Protein AF-A0A9P9DHG2-F1 (afdb_monomer_lite)

Radius of gyration: 15.98 Å; chains: 1; bounding box: 36×15×48 Å

Secondary structure (DSSP, 8-state):
-----SSHHHHHHHHHHHHHHHHHHHHHHHHHHHHHT---HHHHHHHHHHHHHHHT-TT-----------PPP-

Foldseek 3Di:
DDDQPPDPVSNVVVVVVVVVVVVCCVVPQQVCCCPPPVDDSVVSVVVSCVVVVLVPPPPDDDDDDDDDDDDDDD

Sequence (74 aa):
MGLWPKEPILKESGKRAIVQEQMLINSRAPRNSSSMSGWERMEIQVLIVKAWNPLKNPKIYLYVTAYFIRGKNP

Structure (mmCIF, N/CA/C/O backbone):
data_AF-A0A9P9DHG2-F1
#
_entry.id   AF-A0A9P9DHG2-F1
#
loop_
_atom_site.group_PDB
_atom_site.id
_atom_site.type_symbol
_atom_site.label_atom_id
_atom_site.label_alt_id
_atom_site.label_comp_id
_atom_site.label_asym_id
_atom_site.label_entity_id
_atom_site.label_seq_id
_atom_site.pdbx_PDB_ins_code
_atom_site.Cartn_x
_atom_site.Cartn_y
_atom_site.Cartn_z
_atom_site.occupancy
_atom_site.B_iso_or_equiv
_atom_site.auth_seq_id
_atom_site.auth_comp_id
_atom_site.auth_asym_id
_atom_site.auth_atom_id
_atom_site.pdbx_PDB_model_num
ATOM 1 N N . MET A 1 1 ? -14.520 6.227 -2.486 1.00 47.41 1 MET A N 1
ATOM 2 C CA . MET A 1 1 ? -13.874 5.810 -1.227 1.00 47.41 1 MET A CA 1
ATOM 3 C C . MET A 1 1 ? -14.885 4.950 -0.505 1.00 47.41 1 MET A C 1
ATOM 5 O O . MET A 1 1 ? -15.781 5.503 0.120 1.00 47.41 1 MET A O 1
ATOM 9 N N . GLY A 1 2 ? -14.859 3.637 -0.711 1.00 49.97 2 GLY A N 1
ATOM 10 C CA . GLY A 1 2 ? -15.848 2.770 -0.067 1.00 49.97 2 GLY A CA 1
ATOM 11 C C . GLY A 1 2 ? -15.643 2.642 1.427 1.00 49.97 2 GLY A C 1
ATOM 12 O O . GLY A 1 2 ? -14.853 3.369 2.028 1.00 49.97 2 GLY A O 1
ATOM 13 N N . LEU A 1 3 ? -16.460 1.763 1.995 1.00 53.66 3 LEU A N 1
ATOM 14 C CA . LEU A 1 3 ? -16.799 1.706 3.408 1.00 53.66 3 LEU A CA 1
ATOM 15 C C . LEU A 1 3 ? -15.544 1.531 4.265 1.00 53.66 3 LEU A C 1
ATOM 17 O O . LEU A 1 3 ? -15.090 0.422 4.531 1.00 53.66 3 LEU A O 1
ATOM 21 N N . TRP A 1 4 ? -14.985 2.662 4.691 1.00 61.75 4 TRP A N 1
ATOM 22 C CA . TRP A 1 4 ? -13.984 2.710 5.740 1.00 61.75 4 TRP A CA 1
ATOM 23 C C . TRP A 1 4 ? -14.528 1.999 6.983 1.00 61.75 4 TRP A C 1
ATOM 25 O O . TRP A 1 4 ? -15.745 2.020 7.211 1.00 61.75 4 TRP A O 1
ATOM 35 N N . PRO A 1 5 ? -13.649 1.427 7.820 1.00 63.75 5 PRO A N 1
ATOM 36 C CA . PRO A 1 5 ? -14.052 0.936 9.126 1.00 63.75 5 PRO A CA 1
ATOM 37 C C . PRO A 1 5 ? -14.868 2.012 9.850 1.00 63.75 5 PRO A C 1
ATOM 39 O O . PRO A 1 5 ? -14.482 3.185 9.862 1.00 63.75 5 PRO A O 1
ATOM 42 N N . LYS A 1 6 ? -16.008 1.621 10.434 1.00 68.00 6 LYS A N 1
ATOM 43 C CA . LYS A 1 6 ? -16.847 2.537 11.227 1.00 68.00 6 LYS A CA 1
ATOM 44 C C . LYS A 1 6 ? -16.083 3.078 12.440 1.00 68.00 6 LYS A C 1
ATOM 46 O O . LYS A 1 6 ? -16.367 4.174 12.911 1.00 68.00 6 LYS A O 1
ATOM 51 N N . GLU A 1 7 ? -15.090 2.325 12.909 1.00 76.00 7 GLU A N 1
ATOM 52 C CA . GLU A 1 7 ? -14.204 2.723 13.992 1.00 76.00 7 GLU A CA 1
ATOM 53 C C . GLU A 1 7 ? -13.186 3.785 13.534 1.00 76.00 7 GLU A C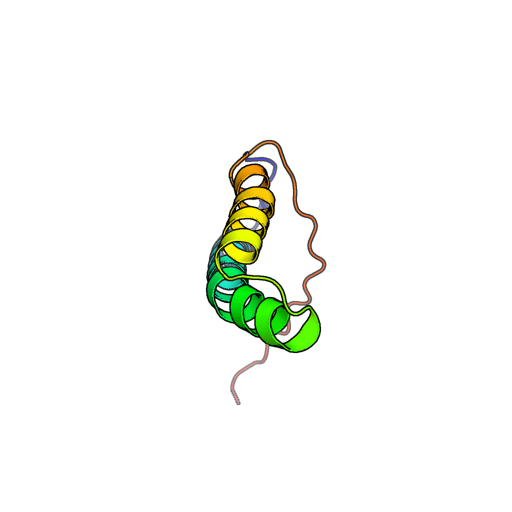 1
ATOM 55 O O . GLU A 1 7 ? -12.390 3.540 12.618 1.00 76.00 7 GLU A O 1
ATOM 60 N N . PRO A 1 8 ? -13.141 4.957 14.194 1.00 75.50 8 PRO A N 1
ATOM 61 C CA . PRO A 1 8 ? -12.280 6.065 13.784 1.00 75.50 8 PRO A CA 1
ATOM 62 C C . PRO A 1 8 ? -10.783 5.724 13.857 1.00 75.50 8 PRO A C 1
ATOM 64 O O . PRO A 1 8 ? -10.010 6.183 13.018 1.00 75.50 8 PRO A O 1
ATOM 67 N N . ILE A 1 9 ? -10.374 4.873 14.804 1.00 78.38 9 ILE A N 1
ATOM 68 C CA . ILE A 1 9 ? -8.975 4.446 14.983 1.00 78.38 9 ILE A CA 1
ATOM 69 C C . ILE A 1 9 ? -8.505 3.580 13.808 1.00 78.38 9 ILE A C 1
ATOM 71 O O . ILE A 1 9 ? -7.402 3.773 13.290 1.00 78.38 9 ILE A O 1
ATOM 75 N N . LEU A 1 10 ? -9.347 2.650 13.352 1.00 73.38 10 LEU A N 1
ATOM 76 C CA . LEU A 1 10 ? -9.041 1.786 12.212 1.00 73.38 10 LEU A CA 1
ATOM 77 C C . LEU A 1 10 ? -9.007 2.580 10.902 1.00 73.38 10 LEU A C 1
ATOM 79 O O . LEU A 1 10 ? -8.128 2.361 10.069 1.00 73.38 10 LEU A O 1
ATOM 83 N N . LYS A 1 11 ? -9.907 3.558 10.740 1.00 75.56 11 LYS A N 1
ATOM 84 C CA . LYS A 1 11 ? -9.894 4.474 9.592 1.00 75.56 11 LYS A CA 1
ATOM 85 C C . LYS A 1 11 ? -8.598 5.281 9.523 1.00 75.56 11 LYS A C 1
ATOM 87 O O . LYS A 1 11 ? -7.992 5.376 8.459 1.00 75.56 11 LYS A O 1
ATOM 92 N N . GLU A 1 12 ? -8.164 5.852 10.643 1.00 79.62 12 GLU A N 1
ATOM 93 C CA . GLU A 1 12 ? -6.939 6.653 10.687 1.00 79.62 12 GLU A CA 1
ATOM 94 C C . GLU A 1 12 ? -5.687 5.793 10.461 1.00 79.62 12 GLU A C 1
ATOM 96 O O . GLU A 1 12 ? -4.777 6.192 9.733 1.00 79.62 12 GLU A O 1
ATOM 101 N N . SER A 1 13 ? -5.682 4.572 11.000 1.00 78.06 13 SER A N 1
ATOM 102 C CA . SER A 1 13 ? -4.618 3.591 10.765 1.00 78.06 13 SER A CA 1
ATOM 103 C C . SER A 1 13 ? -4.532 3.189 9.291 1.00 78.06 13 SER A C 1
ATOM 105 O O . SER A 1 13 ? -3.443 3.189 8.723 1.00 78.06 13 SER A O 1
ATOM 107 N N . GLY A 1 14 ? -5.672 2.940 8.636 1.00 76.31 14 GLY A N 1
ATOM 108 C CA . GLY A 1 14 ? -5.728 2.639 7.204 1.00 76.31 14 GLY A CA 1
ATOM 109 C C . GLY A 1 14 ? -5.205 3.783 6.329 1.00 76.31 14 GLY A C 1
ATOM 110 O O . GLY A 1 14 ? -4.440 3.541 5.399 1.00 76.31 14 GLY A O 1
ATOM 111 N N . LYS A 1 15 ? -5.525 5.044 6.652 1.00 78.25 15 LYS A N 1
ATOM 112 C CA . LYS A 1 15 ? -4.949 6.200 5.937 1.00 78.25 15 LYS A CA 1
ATOM 113 C C . LYS A 1 15 ? -3.426 6.257 6.068 1.00 78.25 15 LYS A C 1
ATOM 115 O O . LYS A 1 15 ? -2.738 6.506 5.082 1.00 78.25 15 LYS A O 1
ATOM 120 N N . ARG A 1 16 ? -2.896 6.032 7.275 1.00 80.38 16 ARG A N 1
ATOM 121 C CA . ARG A 1 16 ? -1.444 6.028 7.524 1.00 80.38 16 ARG A CA 1
ATOM 122 C C . ARG A 1 16 ? -0.749 4.869 6.811 1.00 80.38 16 ARG A C 1
ATOM 124 O O . ARG A 1 16 ? 0.335 5.073 6.276 1.00 80.38 16 ARG A O 1
ATOM 131 N N . ALA A 1 17 ? -1.383 3.697 6.757 1.00 78.25 17 ALA A N 1
ATOM 132 C CA . ALA A 1 17 ? -0.872 2.536 6.035 1.00 78.25 17 ALA A CA 1
ATOM 133 C C . ALA A 1 17 ? -0.703 2.825 4.534 1.00 78.25 17 ALA A C 1
ATOM 135 O O . ALA A 1 17 ? 0.369 2.576 3.995 1.00 78.25 17 ALA A O 1
ATOM 136 N N . ILE A 1 18 ? -1.689 3.464 3.889 1.00 76.12 18 ILE A N 1
ATOM 137 C CA . ILE A 1 18 ? -1.596 3.863 2.470 1.00 76.12 18 ILE A CA 1
ATOM 138 C C . ILE A 1 18 ? -0.390 4.785 2.229 1.00 76.12 18 ILE A C 1
ATOM 140 O O . ILE A 1 18 ? 0.352 4.613 1.262 1.00 76.12 18 ILE A O 1
ATOM 144 N N . VAL A 1 19 ? -0.156 5.751 3.123 1.00 79.75 19 VAL A N 1
ATOM 145 C CA . VAL A 1 19 ? 0.996 6.665 3.023 1.00 79.75 19 VAL A CA 1
ATOM 146 C C . VAL A 1 19 ? 2.324 5.928 3.242 1.00 79.75 19 VAL A C 1
ATOM 148 O O . VAL A 1 19 ? 3.303 6.203 2.549 1.00 79.75 19 VAL A O 1
ATOM 151 N N . GLN A 1 20 ? 2.383 4.971 4.171 1.00 77.62 20 GLN A N 1
ATOM 152 C CA . GLN A 1 20 ? 3.589 4.166 4.396 1.00 77.62 20 GLN A CA 1
ATOM 153 C C . GLN A 1 20 ? 3.910 3.253 3.214 1.00 77.62 20 GLN A C 1
ATOM 155 O O . GLN A 1 20 ? 5.057 3.220 2.768 1.00 77.62 20 GLN A O 1
ATOM 160 N N . GLU A 1 21 ? 2.912 2.554 2.673 1.00 75.06 21 GLU A N 1
ATOM 161 C CA . GLU A 1 21 ? 3.063 1.758 1.452 1.00 75.06 21 GLU A CA 1
ATOM 162 C C . GLU A 1 21 ? 3.552 2.633 0.296 1.00 75.06 21 GLU A C 1
ATOM 164 O O . GLU A 1 21 ? 4.414 2.217 -0.483 1.00 75.06 21 GLU A O 1
ATOM 169 N N . GLN A 1 22 ? 3.098 3.891 0.249 1.00 73.12 22 GLN A N 1
ATOM 170 C CA . GLN A 1 22 ? 3.554 4.843 -0.750 1.00 73.12 22 GLN A CA 1
ATOM 171 C C . GLN A 1 22 ? 5.046 5.136 -0.685 1.00 73.12 22 GLN A C 1
ATOM 173 O O . GLN A 1 22 ? 5.753 5.084 -1.697 1.00 73.12 22 GLN A O 1
ATOM 178 N N . MET A 1 23 ? 5.537 5.404 0.518 1.00 74.12 23 MET A N 1
ATOM 179 C CA . MET A 1 23 ? 6.958 5.621 0.757 1.00 74.12 23 MET A CA 1
ATOM 180 C C . MET A 1 23 ? 7.777 4.349 0.500 1.00 74.12 23 MET A C 1
ATOM 182 O O . MET A 1 23 ? 8.875 4.423 -0.058 1.00 74.12 23 MET A O 1
ATOM 186 N N . LEU A 1 24 ? 7.242 3.177 0.851 1.00 73.06 24 LEU A N 1
ATOM 187 C CA . LEU A 1 24 ? 7.877 1.878 0.623 1.00 73.06 24 LEU A CA 1
ATOM 188 C C . LEU A 1 24 ? 8.059 1.572 -0.864 1.00 73.06 24 LEU A C 1
ATOM 190 O O . LEU A 1 24 ? 9.158 1.208 -1.269 1.00 73.06 24 LEU A O 1
ATOM 194 N N . ILE A 1 25 ? 7.031 1.757 -1.692 1.00 70.50 25 ILE A N 1
ATOM 195 C CA . ILE A 1 25 ? 7.137 1.523 -3.139 1.00 70.50 25 ILE A CA 1
ATOM 196 C C . ILE A 1 25 ? 8.161 2.482 -3.749 1.00 70.50 25 ILE A C 1
ATOM 198 O O . ILE A 1 25 ? 9.061 2.043 -4.461 1.00 70.50 25 ILE A O 1
ATOM 202 N N . ASN A 1 26 ? 8.087 3.773 -3.420 1.00 68.88 26 ASN A N 1
ATOM 203 C CA . ASN A 1 26 ? 8.981 4.778 -3.999 1.00 68.88 26 ASN A CA 1
ATOM 204 C C . ASN A 1 26 ? 10.452 4.593 -3.594 1.00 68.88 26 ASN A C 1
ATOM 206 O O . ASN A 1 26 ? 11.342 4.919 -4.374 1.00 68.88 26 ASN A O 1
ATOM 210 N N . SER A 1 27 ? 10.724 4.067 -2.397 1.00 71.00 27 SER A N 1
ATOM 211 C CA . SER A 1 27 ? 12.094 3.836 -1.915 1.00 71.00 27 SER A CA 1
ATOM 212 C C . SER A 1 27 ? 12.644 2.458 -2.290 1.00 71.00 27 SER A C 1
ATOM 214 O O . SER A 1 27 ? 13.824 2.322 -2.615 1.00 71.00 27 SER A O 1
ATOM 216 N N . ARG A 1 28 ? 11.804 1.419 -2.247 1.00 58.25 28 ARG A N 1
ATOM 217 C CA . ARG A 1 28 ? 12.236 0.017 -2.309 1.00 58.25 28 ARG A CA 1
ATOM 218 C C . ARG A 1 28 ? 12.092 -0.592 -3.699 1.00 58.25 28 ARG A C 1
ATOM 220 O O . ARG A 1 28 ? 12.951 -1.383 -4.084 1.00 58.25 28 ARG A O 1
ATOM 227 N N . ALA A 1 29 ? 11.078 -0.198 -4.474 1.00 64.44 29 ALA A N 1
ATOM 228 C CA . ALA A 1 29 ? 10.900 -0.703 -5.836 1.00 64.44 29 ALA A CA 1
ATOM 229 C C . ALA A 1 29 ? 12.090 -0.361 -6.753 1.00 64.44 29 ALA A C 1
ATOM 231 O O . ALA A 1 29 ? 12.590 -1.271 -7.409 1.00 64.44 29 ALA A O 1
ATOM 232 N N . PRO A 1 30 ? 12.660 0.864 -6.742 1.00 61.81 30 PRO A N 1
ATOM 233 C CA . PRO A 1 30 ? 13.813 1.161 -7.588 1.00 61.81 30 PRO A CA 1
ATOM 234 C C . PRO A 1 30 ? 15.046 0.339 -7.231 1.00 61.81 30 PRO A C 1
ATOM 236 O O . PRO A 1 30 ? 15.788 -0.088 -8.114 1.00 61.81 30 PRO A O 1
ATOM 239 N N . ARG A 1 31 ? 15.256 0.080 -5.937 1.00 61.66 31 ARG A N 1
ATOM 240 C CA . ARG A 1 31 ? 16.414 -0.667 -5.443 1.00 61.66 31 ARG A CA 1
ATOM 241 C C . ARG A 1 31 ? 16.319 -2.154 -5.783 1.00 61.66 31 ARG A C 1
ATOM 243 O O . ARG A 1 31 ? 17.310 -2.743 -6.198 1.00 61.66 31 ARG A O 1
ATOM 250 N N . ASN A 1 32 ? 15.140 -2.754 -5.645 1.00 59.56 32 ASN A N 1
ATOM 251 C CA . ASN A 1 32 ? 14.944 -4.174 -5.939 1.00 59.56 32 ASN A CA 1
ATOM 252 C C . ASN A 1 32 ? 14.919 -4.445 -7.451 1.00 59.56 32 ASN A C 1
ATOM 254 O O . ASN A 1 32 ? 15.528 -5.408 -7.907 1.00 59.56 32 ASN A O 1
ATOM 258 N N . SER A 1 33 ? 14.283 -3.576 -8.241 1.00 56.78 33 SER A N 1
ATOM 259 C CA . SER A 1 33 ? 14.196 -3.756 -9.694 1.00 56.78 33 SER A CA 1
ATOM 260 C C . SER A 1 33 ? 15.536 -3.541 -10.406 1.00 56.78 33 SER A C 1
ATOM 262 O O . SER A 1 33 ? 15.843 -4.263 -11.351 1.00 56.78 33 SER A O 1
ATOM 264 N N . SER A 1 34 ? 16.366 -2.606 -9.930 1.00 60.12 34 SER A N 1
ATOM 265 C CA . SER A 1 34 ? 17.713 -2.396 -10.486 1.00 60.12 34 SER A CA 1
ATOM 266 C C . SER A 1 34 ? 18.702 -3.500 -10.098 1.00 60.12 34 SER A C 1
ATOM 268 O O . SER A 1 34 ? 19.572 -3.835 -10.893 1.00 60.12 34 SER A O 1
ATOM 270 N N . SER A 1 35 ? 18.564 -4.093 -8.906 1.00 61.09 35 SER A N 1
ATOM 271 C CA . SER A 1 35 ? 19.494 -5.122 -8.413 1.00 61.09 35 SER A CA 1
ATOM 272 C C . SER A 1 35 ? 19.140 -6.553 -8.823 1.00 61.09 35 SER A C 1
ATOM 274 O O . SER A 1 35 ? 20.050 -7.331 -9.087 1.00 61.09 35 SER A O 1
ATOM 276 N N . MET A 1 36 ? 17.854 -6.920 -8.877 1.00 57.56 36 MET A N 1
ATOM 277 C CA . MET A 1 36 ? 17.437 -8.305 -9.160 1.00 57.56 36 MET A CA 1
ATOM 278 C C . MET A 1 36 ? 17.055 -8.541 -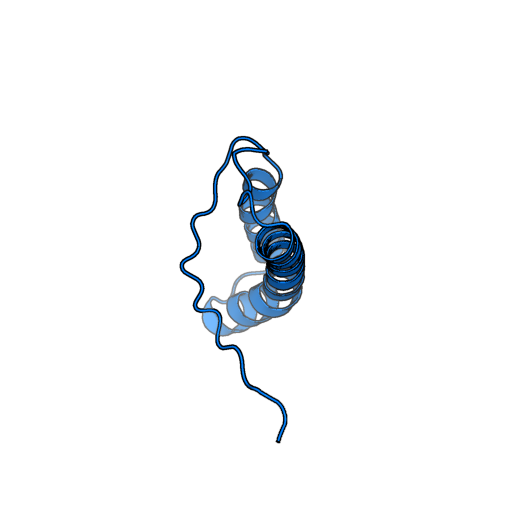10.621 1.00 57.56 36 MET A C 1
ATOM 280 O O . MET A 1 36 ? 17.152 -9.665 -11.099 1.00 57.56 36 MET A O 1
ATOM 284 N N . SER A 1 37 ? 16.586 -7.500 -11.314 1.00 60.38 37 SER A N 1
ATOM 285 C CA . SER A 1 37 ? 15.949 -7.639 -12.628 1.00 60.38 37 SER A CA 1
ATOM 286 C C . SER A 1 37 ? 16.790 -7.060 -13.770 1.00 60.38 37 SER A C 1
ATOM 288 O O . SER A 1 37 ? 16.556 -7.403 -14.923 1.00 60.38 37 SER A O 1
ATOM 290 N N . GLY A 1 38 ? 17.757 -6.182 -13.466 1.00 71.12 38 GLY A N 1
ATOM 291 C CA . GLY A 1 38 ? 18.585 -5.494 -14.466 1.00 71.12 38 GLY A CA 1
ATOM 292 C C . GLY A 1 38 ? 17.844 -4.422 -15.271 1.00 71.12 38 GLY A C 1
ATOM 293 O O . GLY A 1 38 ? 18.299 -4.052 -16.346 1.00 71.12 38 GLY A O 1
ATOM 294 N N . TRP A 1 39 ? 16.692 -3.947 -14.784 1.00 76.00 39 TRP A N 1
ATOM 295 C CA . TRP A 1 39 ? 15.846 -3.003 -15.522 1.00 76.00 39 TRP A CA 1
ATOM 296 C C . TRP A 1 39 ? 16.423 -1.588 -15.478 1.00 76.00 39 TRP A C 1
ATOM 298 O O . TRP A 1 39 ? 16.900 -1.123 -14.436 1.00 76.00 39 TRP A O 1
ATOM 308 N N . GLU A 1 40 ? 16.325 -0.886 -16.603 1.00 77.19 40 GLU A N 1
ATOM 309 C CA . GLU A 1 40 ? 16.742 0.506 -16.737 1.00 77.19 40 GLU A CA 1
ATOM 310 C C . GLU A 1 40 ? 15.862 1.411 -15.853 1.00 77.19 40 GLU A C 1
ATOM 312 O O . GLU A 1 40 ? 14.670 1.161 -15.639 1.00 77.19 40 GLU A O 1
ATOM 317 N N . ARG A 1 41 ? 16.420 2.521 -15.342 1.00 75.06 41 ARG A N 1
ATOM 318 C CA . ARG A 1 41 ? 15.693 3.438 -14.429 1.00 75.06 41 ARG A CA 1
ATOM 319 C C . ARG A 1 41 ? 14.351 3.909 -14.996 1.00 75.06 41 ARG A C 1
ATOM 321 O O . ARG A 1 41 ? 13.408 4.135 -14.237 1.00 75.06 41 ARG A O 1
ATOM 328 N N . MET A 1 42 ? 14.280 4.065 -16.313 1.00 79.94 42 MET A N 1
ATOM 329 C CA . MET A 1 42 ? 13.094 4.534 -17.019 1.0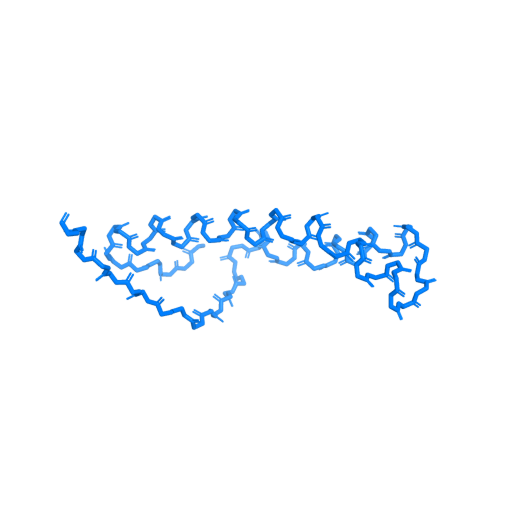0 79.94 42 MET A CA 1
ATOM 330 C C . MET A 1 42 ? 11.971 3.483 -16.996 1.00 79.94 42 MET A C 1
ATOM 332 O O . MET A 1 42 ? 10.817 3.814 -16.726 1.00 79.94 42 MET A O 1
ATOM 336 N N . GLU A 1 43 ? 12.305 2.203 -17.163 1.00 79.06 43 GLU A N 1
ATOM 337 C CA . GLU A 1 43 ? 11.352 1.086 -17.103 1.00 79.06 43 GLU A CA 1
ATOM 338 C C . GLU A 1 43 ? 10.788 0.909 -15.689 1.00 79.06 43 GLU A C 1
ATOM 340 O O . GLU A 1 43 ? 9.585 0.719 -15.495 1.00 79.06 43 GLU A O 1
ATOM 345 N N . ILE A 1 44 ? 11.651 1.063 -14.682 1.00 78.44 44 ILE A N 1
ATOM 346 C CA . ILE A 1 44 ? 11.272 1.048 -13.267 1.00 78.44 44 ILE A CA 1
ATOM 347 C C . ILE A 1 44 ? 10.276 2.174 -12.961 1.00 78.44 44 ILE A C 1
ATOM 349 O O . ILE A 1 44 ? 9.265 1.940 -12.296 1.00 78.44 44 ILE A O 1
ATOM 353 N N . GLN A 1 45 ? 10.518 3.392 -13.455 1.00 79.56 45 GLN A N 1
ATOM 354 C CA . GLN A 1 45 ? 9.580 4.505 -13.275 1.00 79.56 45 GLN A CA 1
ATOM 355 C C . GLN A 1 45 ? 8.227 4.231 -13.936 1.00 79.56 45 GLN A C 1
ATOM 357 O O . GLN A 1 45 ? 7.189 4.500 -13.329 1.00 79.56 45 GLN A O 1
ATOM 362 N N . VAL A 1 46 ? 8.214 3.650 -15.139 1.00 82.94 46 VAL A N 1
ATOM 363 C CA . VAL A 1 46 ? 6.970 3.275 -15.828 1.00 82.94 46 VAL A CA 1
ATOM 364 C C . VAL A 1 46 ? 6.188 2.230 -15.030 1.00 82.94 46 VAL A C 1
ATOM 366 O O . VAL A 1 46 ? 4.972 2.367 -14.883 1.00 82.94 46 VAL A O 1
ATOM 369 N N . LEU A 1 47 ? 6.858 1.217 -14.468 1.00 80.62 47 LEU A N 1
ATOM 370 C CA . LEU A 1 47 ? 6.221 0.223 -13.597 1.00 80.62 47 LEU A CA 1
ATOM 371 C C . LEU A 1 47 ? 5.612 0.855 -12.346 1.00 80.62 47 LEU A C 1
ATOM 373 O O . LEU A 1 47 ? 4.462 0.572 -12.013 1.00 80.62 47 LEU A O 1
ATOM 377 N N . ILE A 1 48 ? 6.364 1.735 -11.680 1.00 79.31 48 ILE A N 1
ATOM 378 C CA . ILE A 1 48 ? 5.898 2.467 -10.500 1.00 79.31 48 ILE A CA 1
ATOM 379 C C . ILE A 1 48 ? 4.631 3.251 -10.859 1.00 79.31 48 ILE A C 1
ATOM 381 O O . ILE A 1 48 ? 3.605 3.090 -10.203 1.00 79.31 48 ILE A O 1
ATOM 385 N N . VAL A 1 49 ? 4.642 4.028 -11.945 1.00 82.56 49 VAL A N 1
ATOM 386 C CA . VAL A 1 49 ? 3.469 4.801 -12.392 1.00 82.56 49 VAL A CA 1
ATOM 387 C C . VAL A 1 49 ? 2.273 3.899 -12.717 1.00 82.56 49 VAL A C 1
ATOM 389 O O . VAL A 1 49 ? 1.146 4.209 -12.318 1.00 82.56 49 VAL A O 1
ATOM 392 N N . LYS A 1 50 ? 2.500 2.768 -13.396 1.00 81.00 50 LYS A N 1
ATOM 393 C CA . LYS A 1 50 ? 1.445 1.796 -13.723 1.00 81.00 50 LYS A CA 1
ATOM 394 C C . LYS A 1 50 ? 0.833 1.147 -12.482 1.00 81.00 50 LYS A C 1
ATOM 396 O O . LYS A 1 50 ? -0.375 0.941 -12.468 1.00 81.00 50 LYS A O 1
ATOM 401 N N . ALA A 1 51 ? 1.624 0.870 -11.447 1.00 76.44 51 ALA A N 1
ATOM 402 C CA . ALA A 1 51 ? 1.120 0.367 -10.170 1.00 76.44 51 ALA A CA 1
ATOM 403 C C . ALA A 1 51 ? 0.380 1.458 -9.368 1.00 76.44 51 ALA A C 1
ATOM 405 O O . ALA A 1 51 ? -0.622 1.180 -8.715 1.00 76.44 51 ALA A O 1
ATOM 406 N N . TRP A 1 52 ? 0.829 2.715 -9.459 1.00 74.12 52 TRP A N 1
ATOM 407 C CA . TRP A 1 52 ? 0.272 3.846 -8.709 1.00 74.12 52 TRP A CA 1
ATOM 408 C C . TRP A 1 52 ? -1.061 4.370 -9.219 1.00 74.12 52 TRP A C 1
ATOM 410 O O . TRP A 1 52 ? -1.933 4.718 -8.422 1.00 74.12 52 TRP A O 1
ATOM 420 N N . ASN A 1 53 ? -1.214 4.507 -10.534 1.00 79.00 53 ASN A N 1
ATOM 421 C CA . ASN A 1 53 ? -2.407 5.127 -11.108 1.00 79.00 53 ASN A CA 1
ATOM 422 C C . ASN A 1 53 ? -3.714 4.414 -10.705 1.00 79.00 53 ASN A C 1
ATOM 424 O O . ASN A 1 53 ? -4.669 5.108 -10.348 1.00 79.00 53 ASN A O 1
ATOM 428 N N . PRO A 1 54 ? -3.769 3.070 -10.658 1.00 76.94 54 PRO A N 1
ATOM 429 C CA . PRO A 1 54 ? -4.913 2.343 -10.119 1.00 76.94 54 PRO A CA 1
ATOM 430 C C . PRO A 1 54 ? -5.182 2.635 -8.636 1.00 76.94 54 PRO A C 1
ATOM 432 O O . PRO A 1 54 ? -6.334 2.812 -8.255 1.00 76.94 54 PRO A O 1
ATOM 435 N N . LEU A 1 55 ? -4.148 2.768 -7.799 1.00 70.69 55 LEU A N 1
ATOM 436 C CA . LEU A 1 55 ? -4.309 3.036 -6.360 1.00 70.69 55 LEU A CA 1
ATOM 437 C C . LEU A 1 55 ? -4.905 4.422 -6.064 1.00 70.69 55 LEU A C 1
ATOM 439 O O . LEU A 1 55 ? -5.510 4.629 -5.015 1.00 70.69 55 LEU A O 1
ATOM 443 N N . LYS A 1 56 ? -4.783 5.375 -6.996 1.00 71.88 56 LYS A N 1
ATOM 444 C CA . LYS A 1 56 ? -5.448 6.687 -6.905 1.00 71.88 56 LYS A CA 1
ATOM 445 C C . LYS A 1 56 ? -6.938 6.622 -7.242 1.00 71.88 56 LYS A C 1
ATOM 447 O O . LYS A 1 56 ? -7.667 7.563 -6.934 1.00 71.88 56 LYS A O 1
ATOM 452 N N . ASN A 1 57 ? -7.402 5.548 -7.885 1.00 77.56 57 ASN A N 1
ATOM 453 C CA . ASN A 1 57 ? -8.803 5.395 -8.244 1.00 77.56 57 ASN A CA 1
ATOM 454 C C . ASN A 1 57 ? -9.619 5.000 -7.001 1.00 77.56 57 ASN A C 1
ATOM 456 O O . ASN A 1 57 ? -9.492 3.878 -6.513 1.00 77.56 57 ASN A O 1
ATOM 460 N N . PRO A 1 58 ? -10.540 5.855 -6.523 1.00 70.88 58 PRO A N 1
ATOM 461 C CA . PRO A 1 58 ? -11.310 5.592 -5.309 1.00 70.88 58 PRO A CA 1
ATOM 462 C C . PRO A 1 58 ? -12.351 4.468 -5.456 1.00 70.88 58 PRO A C 1
ATOM 464 O O . PRO A 1 58 ? -13.092 4.221 -4.496 1.00 70.88 58 PRO A O 1
ATOM 467 N N . LYS A 1 59 ? -12.460 3.860 -6.650 1.00 74.62 59 LYS A N 1
ATOM 468 C CA . LYS A 1 59 ? -13.273 2.673 -6.954 1.00 74.62 59 LYS A CA 1
ATOM 469 C C . LYS A 1 59 ? -12.497 1.358 -6.806 1.00 74.62 59 LYS A C 1
ATOM 471 O O . LYS A 1 59 ? -13.129 0.307 -6.803 1.00 74.62 59 LYS A O 1
ATOM 476 N N . ILE A 1 60 ? -11.167 1.403 -6.717 1.00 70.94 60 ILE A N 1
ATOM 477 C CA . ILE A 1 60 ? -10.329 0.215 -6.537 1.00 70.94 60 ILE A CA 1
ATOM 478 C C . ILE A 1 60 ? -10.134 -0.006 -5.037 1.00 70.94 60 ILE A C 1
ATOM 480 O O . ILE A 1 60 ? -9.701 0.891 -4.316 1.00 70.94 60 ILE A O 1
ATOM 484 N N . TYR A 1 61 ? -10.497 -1.200 -4.571 1.00 68.19 61 TYR A N 1
ATOM 485 C CA . TYR A 1 61 ? -10.406 -1.597 -3.169 1.00 68.19 61 TYR A CA 1
ATOM 486 C C . TYR A 1 61 ? -9.216 -2.523 -2.977 1.00 68.19 61 TYR A C 1
ATOM 488 O O . TYR A 1 61 ? -9.195 -3.625 -3.521 1.00 68.19 61 TYR A O 1
ATOM 496 N N . LEU A 1 62 ? -8.235 -2.074 -2.197 1.00 69.50 62 LEU A N 1
ATOM 497 C CA . LEU A 1 62 ? -7.136 -2.919 -1.760 1.00 69.50 62 LEU A CA 1
ATOM 498 C C . LEU A 1 62 ? -7.536 -3.584 -0.440 1.00 69.50 62 LEU A C 1
ATOM 500 O O . LEU A 1 62 ? -7.750 -2.904 0.564 1.00 69.50 62 LEU A O 1
ATOM 504 N N . TYR A 1 63 ? -7.658 -4.908 -0.452 1.00 70.31 63 TYR A N 1
ATOM 505 C CA . TYR A 1 63 ? -7.856 -5.691 0.762 1.00 70.31 63 TYR A CA 1
ATOM 506 C C . TYR A 1 63 ? -6.494 -6.126 1.286 1.00 70.31 63 TYR A C 1
ATOM 508 O O . TYR A 1 63 ? -5.798 -6.907 0.642 1.00 70.31 63 TYR A O 1
ATOM 516 N N . VAL A 1 64 ? -6.119 -5.612 2.455 1.00 69.31 64 VAL A N 1
ATOM 517 C CA . VAL A 1 64 ? -4.872 -5.969 3.133 1.00 69.31 64 VAL A CA 1
ATOM 518 C C . VAL A 1 64 ? -5.224 -6.598 4.471 1.00 69.31 64 VAL A C 1
ATOM 520 O O . VAL A 1 64 ? -5.876 -5.973 5.309 1.00 69.31 64 VAL A O 1
ATOM 523 N N . THR A 1 65 ? -4.798 -7.842 4.679 1.00 74.44 65 THR A N 1
ATOM 524 C CA . THR A 1 65 ? -4.917 -8.496 5.983 1.00 74.44 65 THR A CA 1
ATOM 525 C C . THR A 1 65 ? -3.868 -7.901 6.916 1.00 74.44 65 THR A C 1
ATOM 527 O O . THR A 1 65 ? -2.673 -8.115 6.725 1.00 74.44 65 THR A O 1
ATOM 530 N N . ALA A 1 66 ? -4.311 -7.144 7.920 1.00 69.44 66 ALA A N 1
ATOM 531 C CA . ALA A 1 66 ? -3.444 -6.521 8.915 1.00 69.44 66 ALA A CA 1
ATOM 532 C C . ALA A 1 66 ? -3.765 -7.047 10.319 1.00 69.44 66 ALA A C 1
ATOM 534 O O . ALA A 1 66 ? -4.926 -7.093 10.723 1.00 69.44 66 ALA A O 1
ATOM 535 N N . TYR A 1 67 ? -2.726 -7.408 11.073 1.00 73.38 67 TYR A N 1
ATOM 536 C CA . TYR A 1 67 ? -2.839 -7.800 12.477 1.00 73.38 67 TYR A CA 1
ATOM 537 C C . TYR A 1 67 ? -2.454 -6.615 13.364 1.00 73.38 67 TYR A C 1
ATOM 539 O O . TYR A 1 67 ? -1.330 -6.117 13.293 1.00 73.38 67 TYR A O 1
ATOM 547 N N . PHE A 1 68 ? -3.378 -6.160 14.207 1.00 68.31 68 PHE A N 1
ATOM 548 C CA . PHE A 1 68 ? -3.121 -5.081 15.159 1.00 68.31 68 PHE A CA 1
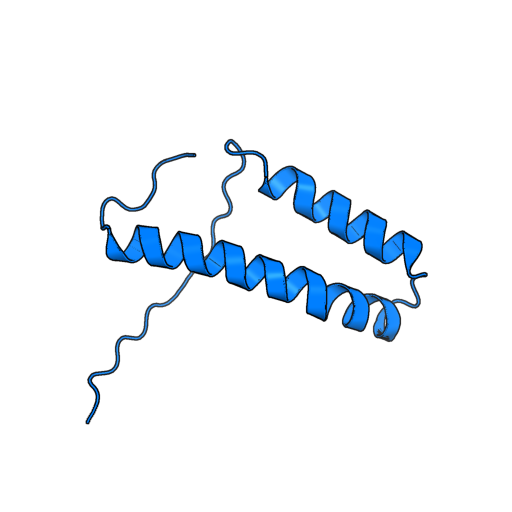ATOM 549 C C . PHE A 1 68 ? -2.685 -5.670 16.500 1.00 68.31 68 PHE A C 1
ATOM 551 O O . PHE A 1 68 ? -3.506 -6.174 17.263 1.00 68.31 68 PHE A O 1
ATOM 558 N N . ILE A 1 69 ? -1.388 -5.596 16.795 1.00 74.62 69 ILE A N 1
ATOM 559 C CA . ILE A 1 69 ? -0.845 -5.992 18.097 1.00 74.62 69 ILE A CA 1
ATOM 560 C C . ILE A 1 69 ? -0.815 -4.749 18.987 1.00 74.62 69 ILE A C 1
ATOM 562 O O . ILE A 1 69 ? -0.097 -3.791 18.704 1.00 74.62 69 ILE A O 1
ATOM 566 N N . ARG A 1 70 ? -1.602 -4.750 20.065 1.00 68.81 70 ARG A N 1
ATOM 567 C CA . ARG A 1 70 ? -1.617 -3.665 21.052 1.00 68.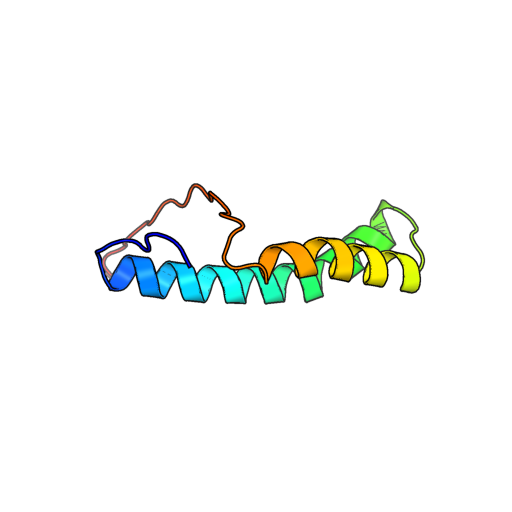81 70 ARG A CA 1
ATOM 568 C C . ARG A 1 70 ? -0.861 -4.106 22.301 1.00 68.81 70 ARG A C 1
ATOM 570 O O . ARG A 1 70 ? -1.390 -4.863 23.107 1.00 68.81 70 ARG A O 1
ATOM 577 N N . GLY A 1 71 ? 0.368 -3.622 22.460 1.00 70.69 71 GLY A N 1
ATOM 578 C CA . GLY A 1 71 ? 1.104 -3.736 23.718 1.00 70.69 71 GLY A CA 1
ATOM 579 C C . GLY A 1 71 ? 0.609 -2.705 24.733 1.00 70.69 71 GLY A C 1
ATOM 580 O O . GLY A 1 71 ? 0.273 -1.577 24.366 1.00 70.69 71 GLY A O 1
ATOM 581 N N . LYS A 1 72 ? 0.562 -3.079 26.012 1.00 64.81 72 LYS A N 1
ATOM 582 C CA . LYS A 1 72 ? 0.534 -2.110 27.112 1.00 64.81 72 LYS A CA 1
ATOM 583 C C . LYS A 1 72 ? 1.996 -1.769 27.400 1.00 64.81 72 LYS A C 1
ATOM 585 O O . LYS A 1 72 ? 2.782 -2.696 27.578 1.00 64.81 72 LYS A O 1
ATOM 590 N N . ASN A 1 73 ? 2.367 -0.487 27.376 1.00 47.72 73 ASN A N 1
ATOM 591 C CA . ASN A 1 73 ? 3.701 -0.102 27.842 1.00 47.72 73 ASN A CA 1
ATOM 592 C C . ASN A 1 73 ? 3.883 -0.630 29.279 1.00 47.72 73 ASN A C 1
ATOM 594 O O . ASN A 1 73 ? 2.921 -0.513 30.050 1.00 47.72 73 ASN A O 1
ATOM 598 N N . PRO A 1 74 ? 5.036 -1.244 29.601 1.00 62.28 74 PRO A N 1
ATOM 599 C CA . PRO A 1 74 ? 5.357 -1.632 30.968 1.00 62.28 74 PRO A CA 1
ATOM 600 C C . PRO A 1 74 ? 5.424 -0.411 31.890 1.00 62.28 74 PRO A C 1
ATOM 602 O O . PRO A 1 74 ? 5.815 0.679 31.406 1.00 62.28 74 PRO A O 1
#

Organism: NCBI:txid307937

pLDDT: mean 70.98, std 8.32, range [47.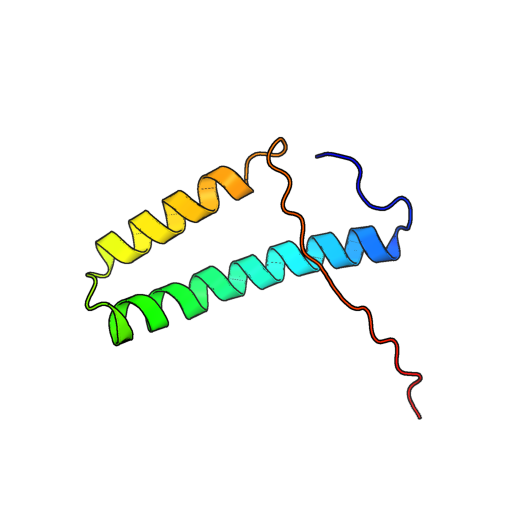41, 82.94]